Protein AF-E9IF81-F1 (afdb_monomer_lite)

Structure (mmCIF, N/CA/C/O backbone):
data_AF-E9IF81-F1
#
_entry.id   AF-E9IF81-F1
#
loop_
_atom_site.group_PDB
_atom_site.id
_atom_site.type_symbol
_atom_site.label_atom_id
_atom_site.label_alt_id
_atom_site.label_comp_id
_atom_site.label_asym_id
_atom_site.label_entity_id
_atom_site.label_seq_id
_atom_site.pdbx_PDB_ins_code
_atom_site.Cartn_x
_atom_site.Cartn_y
_atom_site.Cartn_z
_atom_site.occupancy
_atom_site.B_iso_or_equiv
_atom_site.auth_seq_id
_atom_site.auth_comp_id
_atom_site.auth_asym_id
_atom_site.auth_atom_id
_atom_site.pdbx_PDB_model_num
ATOM 1 N N . SER A 1 1 ? 1.939 -11.131 -21.395 1.00 54.16 1 SER A N 1
ATOM 2 C CA . SER A 1 1 ? 2.448 -10.496 -20.168 1.00 54.16 1 SER A CA 1
ATOM 3 C C . SER A 1 1 ? 3.401 -11.468 -19.488 1.00 54.16 1 SER A C 1
ATOM 5 O O . SER A 1 1 ? 3.061 -12.642 -19.395 1.00 54.16 1 SER A O 1
ATOM 7 N N . HIS A 1 2 ? 4.605 -11.026 -19.121 1.00 59.81 2 HIS A N 1
ATOM 8 C CA . HIS A 1 2 ? 5.604 -11.816 -18.394 1.00 59.81 2 HIS A CA 1
ATOM 9 C C . HIS A 1 2 ? 6.039 -10.990 -17.185 1.00 59.81 2 HIS A C 1
ATOM 11 O O . HIS A 1 2 ? 6.447 -9.844 -17.356 1.00 59.81 2 HIS A O 1
ATOM 17 N N . ILE A 1 3 ? 5.948 -11.553 -15.982 1.00 68.38 3 ILE A N 1
ATOM 18 C CA . ILE A 1 3 ? 6.439 -10.917 -14.757 1.00 68.38 3 ILE A CA 1
ATOM 19 C C . ILE A 1 3 ? 7.715 -11.652 -14.361 1.00 68.38 3 ILE A C 1
ATOM 21 O O . ILE A 1 3 ? 7.697 -12.863 -14.148 1.00 68.38 3 ILE A O 1
ATOM 25 N N . SER A 1 4 ? 8.823 -10.923 -14.274 1.00 72.06 4 SER A N 1
ATOM 26 C CA . SER A 1 4 ? 10.085 -11.450 -13.756 1.00 72.06 4 SER A CA 1
ATOM 27 C C . SER A 1 4 ? 10.261 -10.964 -12.327 1.00 72.06 4 SER A C 1
ATOM 29 O O . SER A 1 4 ? 10.489 -9.776 -12.104 1.00 72.06 4 SER A O 1
ATOM 31 N N . ALA A 1 5 ? 10.171 -11.869 -11.353 1.00 81.00 5 ALA A N 1
ATOM 32 C CA . ALA A 1 5 ? 10.486 -11.521 -9.975 1.00 81.00 5 ALA A CA 1
ATOM 33 C C . ALA A 1 5 ? 11.962 -11.103 -9.869 1.00 81.00 5 ALA A C 1
ATOM 35 O O . ALA A 1 5 ? 12.866 -11.846 -10.258 1.00 81.00 5 ALA A O 1
ATOM 36 N N . VAL A 1 6 ? 12.210 -9.906 -9.337 1.00 81.94 6 VAL A N 1
ATOM 37 C CA . VAL A 1 6 ? 13.567 -9.424 -9.052 1.00 81.94 6 VAL A CA 1
ATOM 38 C C . VAL A 1 6 ? 14.171 -10.184 -7.870 1.00 81.94 6 VAL A C 1
ATOM 40 O O . VAL A 1 6 ? 13.461 -10.780 -7.054 1.00 81.94 6 VAL A O 1
ATOM 43 N N . ARG A 1 7 ? 15.502 -10.169 -7.735 1.00 79.62 7 ARG A N 1
ATOM 44 C CA . ARG A 1 7 ? 16.171 -10.781 -6.577 1.00 79.62 7 ARG A CA 1
ATOM 45 C C . ARG A 1 7 ? 15.652 -10.144 -5.284 1.00 79.62 7 ARG A C 1
ATOM 47 O O . ARG A 1 7 ? 15.725 -8.930 -5.116 1.00 79.62 7 ARG A O 1
ATOM 54 N N . GLY A 1 8 ? 15.144 -10.976 -4.374 1.00 77.56 8 GLY A N 1
ATOM 55 C CA . GLY A 1 8 ? 14.512 -10.503 -3.139 1.00 77.56 8 GLY A CA 1
ATOM 56 C C . GLY A 1 8 ? 13.147 -9.835 -3.343 1.00 77.56 8 GLY A C 1
ATOM 57 O O . GLY A 1 8 ? 12.684 -9.171 -2.426 1.00 77.56 8 GLY A O 1
ATOM 58 N N . GLY A 1 9 ? 12.516 -10.016 -4.509 1.00 75.81 9 GLY A N 1
ATOM 59 C CA . GLY A 1 9 ? 11.260 -9.374 -4.912 1.00 75.81 9 GLY A CA 1
ATOM 60 C C . GLY A 1 9 ? 9.990 -9.945 -4.282 1.00 75.81 9 GLY A C 1
ATOM 61 O O . GLY A 1 9 ? 8.899 -9.550 -4.668 1.00 75.81 9 GLY A O 1
ATOM 62 N N . HIS A 1 10 ? 10.109 -10.866 -3.324 1.00 82.62 10 HIS A N 1
ATOM 63 C CA . HIS A 1 10 ? 8.991 -11.293 -2.491 1.00 82.62 10 HIS A CA 1
ATOM 64 C C . HIS A 1 10 ? 9.399 -11.242 -1.026 1.00 82.62 10 HIS A C 1
ATOM 66 O O . HIS A 1 10 ? 10.375 -11.882 -0.620 1.00 82.62 10 HIS A O 1
ATOM 72 N N . ARG A 1 11 ? 8.647 -10.479 -0.233 1.00 82.62 11 ARG A N 1
ATOM 73 C CA . ARG A 1 11 ? 8.909 -10.270 1.189 1.00 82.62 11 ARG A CA 1
ATOM 74 C C . ARG A 1 11 ? 7.611 -10.095 1.955 1.00 82.62 11 ARG A C 1
ATOM 76 O O . ARG A 1 11 ? 6.601 -9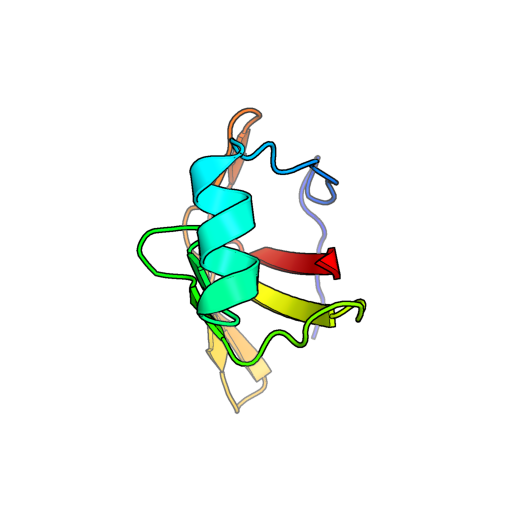.666 1.406 1.00 82.62 11 ARG A O 1
ATOM 83 N N . LYS A 1 12 ? 7.664 -10.434 3.240 1.00 84.81 12 LYS A N 1
ATOM 84 C CA . LYS A 1 12 ? 6.559 -10.275 4.180 1.00 84.81 12 LYS A CA 1
ATOM 85 C C . LYS A 1 12 ? 7.056 -9.501 5.388 1.00 84.81 12 LYS A C 1
ATOM 87 O O . LYS A 1 12 ? 8.114 -9.820 5.925 1.00 84.81 12 LYS A O 1
ATOM 92 N N . TYR A 1 13 ? 6.268 -8.523 5.812 1.00 83.00 13 TYR A N 1
ATOM 93 C CA . TYR A 1 13 ? 6.585 -7.645 6.929 1.00 83.00 13 TYR A CA 1
ATOM 94 C C . TYR A 1 13 ? 5.448 -7.657 7.945 1.00 83.00 13 TYR A C 1
ATOM 96 O O . TYR A 1 13 ? 4.284 -7.817 7.576 1.00 83.00 13 TYR A O 1
ATOM 104 N N . LEU A 1 14 ? 5.796 -7.481 9.218 1.00 86.88 14 LEU A N 1
ATOM 105 C CA . LEU A 1 14 ? 4.844 -7.089 10.249 1.00 86.88 14 LEU A CA 1
ATOM 106 C C . LEU A 1 14 ? 4.934 -5.575 10.395 1.00 86.88 14 LEU A C 1
ATOM 108 O O . LEU A 1 14 ? 6.018 -5.034 10.605 1.00 86.88 14 LEU A O 1
ATOM 112 N N . PHE A 1 15 ? 3.802 -4.899 10.237 1.00 85.12 15 PHE A N 1
ATOM 113 C CA . PHE A 1 15 ? 3.713 -3.467 10.470 1.00 85.12 15 PHE A CA 1
ATOM 114 C C . PHE A 1 15 ? 3.392 -3.240 11.946 1.00 85.12 15 PHE A C 1
ATOM 116 O O . PHE A 1 15 ? 2.254 -3.424 12.380 1.00 85.12 15 PHE A O 1
ATOM 123 N N . GLU A 1 16 ? 4.411 -2.897 12.728 1.00 87.81 16 GLU A N 1
ATOM 124 C CA . GLU A 1 16 ? 4.232 -2.571 14.139 1.00 87.81 16 GLU A CA 1
ATOM 125 C C . GLU A 1 16 ? 3.546 -1.209 14.280 1.00 87.81 16 GLU A C 1
ATOM 127 O O . GLU A 1 16 ? 3.934 -0.230 13.641 1.00 87.81 16 GLU A O 1
ATOM 132 N N . MET A 1 17 ? 2.521 -1.142 15.129 1.00 90.38 17 MET A N 1
ATOM 133 C CA . MET A 1 17 ? 1.817 0.099 15.437 1.00 90.38 17 MET A CA 1
ATOM 134 C C . MET A 1 17 ? 1.640 0.259 16.941 1.00 90.38 17 MET A C 1
ATOM 136 O O . MET A 1 17 ? 1.455 -0.714 17.672 1.00 90.38 17 MET A O 1
ATOM 140 N N . ASP A 1 18 ? 1.670 1.505 17.404 1.00 94.00 18 ASP A N 1
ATOM 141 C CA . ASP A 1 18 ? 1.394 1.811 18.800 1.00 94.00 18 ASP A CA 1
ATOM 142 C C . ASP A 1 18 ? -0.107 1.705 19.135 1.00 94.00 18 ASP A C 1
ATOM 144 O O . ASP A 1 18 ? -0.990 1.642 18.270 1.00 94.00 18 ASP A O 1
ATOM 148 N N . ARG A 1 19 ? -0.404 1.723 20.439 1.00 95.12 19 ARG A N 1
ATOM 149 C CA . ARG A 1 19 ? -1.773 1.645 20.962 1.00 95.12 19 ARG A CA 1
ATOM 150 C C . ARG A 1 19 ? -2.673 2.770 20.445 1.00 95.12 19 ARG A C 1
ATOM 152 O O . ARG A 1 19 ? -3.865 2.546 20.264 1.00 95.12 19 ARG A O 1
ATOM 159 N N . HIS A 1 20 ? -2.139 3.974 20.257 1.00 95.00 20 HIS A N 1
ATOM 160 C CA . HIS A 1 20 ? -2.931 5.125 19.828 1.00 95.00 20 HIS A CA 1
ATOM 161 C C . HIS A 1 20 ? -3.365 4.981 18.365 1.00 95.00 20 HIS A C 1
ATOM 163 O O . HIS A 1 20 ? -4.529 5.193 18.035 1.00 95.00 20 HIS A O 1
ATOM 169 N N . THR A 1 21 ? -2.450 4.543 17.504 1.00 92.19 21 THR A N 1
ATOM 170 C CA . THR A 1 21 ? -2.701 4.253 16.091 1.00 92.19 21 THR A CA 1
ATOM 171 C C . THR A 1 21 ? -3.695 3.108 15.934 1.00 92.19 21 THR A C 1
ATOM 173 O O . THR A 1 21 ? -4.630 3.228 15.146 1.00 92.19 21 THR A O 1
ATOM 176 N N . CYS A 1 22 ? -3.551 2.051 16.738 1.00 92.06 22 CYS A N 1
ATOM 177 C CA . CYS A 1 22 ? -4.505 0.945 16.781 1.00 92.06 22 CYS A CA 1
ATOM 178 C C . CYS A 1 22 ? -5.907 1.412 17.215 1.00 92.06 22 CYS A C 1
ATOM 180 O O . CYS A 1 22 ? -6.889 1.135 16.531 1.00 92.06 22 CYS A O 1
ATOM 182 N N . ALA A 1 23 ? -6.014 2.196 18.294 1.00 94.44 23 ALA A N 1
ATOM 183 C CA . ALA A 1 23 ? -7.298 2.736 18.746 1.00 94.44 23 ALA A CA 1
ATOM 184 C C . ALA A 1 23 ? -7.971 3.602 17.669 1.00 94.44 23 ALA A C 1
ATOM 186 O O . ALA A 1 23 ? -9.150 3.417 17.376 1.00 94.44 23 ALA A O 1
ATOM 187 N N . ARG A 1 24 ? -7.204 4.478 17.008 1.00 93.94 24 ARG A N 1
ATOM 188 C CA . ARG A 1 24 ? -7.717 5.306 15.912 1.00 93.94 24 ARG A CA 1
ATOM 189 C C . ARG A 1 24 ? -8.200 4.464 14.732 1.00 93.94 24 ARG A C 1
ATOM 191 O O . ARG A 1 24 ? -9.248 4.773 14.184 1.00 93.94 24 ARG A O 1
ATOM 198 N N . LEU A 1 25 ? -7.487 3.393 14.368 1.00 94.00 25 LEU A N 1
ATOM 199 C CA . LEU A 1 25 ? -7.937 2.452 13.335 1.00 94.00 25 LEU A CA 1
ATOM 200 C C . LEU A 1 25 ? -9.308 1.866 13.686 1.00 94.00 25 LEU A C 1
ATOM 202 O O . LEU A 1 25 ? -10.186 1.848 12.827 1.00 94.00 25 LEU A O 1
ATOM 206 N N . HIS A 1 26 ? -9.507 1.435 14.934 1.00 93.06 26 HIS A N 1
ATOM 207 C CA . HIS A 1 26 ? -10.792 0.905 15.399 1.00 93.06 26 HIS A CA 1
ATOM 208 C C . HIS A 1 26 ? -11.916 1.950 15.388 1.00 93.06 26 HIS A C 1
ATOM 210 O O . HIS A 1 26 ? -13.058 1.605 15.092 1.00 93.06 26 HIS A O 1
ATOM 216 N N . GLU A 1 27 ? -11.609 3.207 15.707 1.00 95.06 27 GLU A N 1
ATOM 217 C CA . GLU A 1 27 ? -12.586 4.301 15.740 1.00 95.06 27 GLU A CA 1
ATOM 218 C C . GLU A 1 27 ? -12.976 4.790 14.341 1.00 95.06 27 GLU A C 1
ATOM 220 O O . GLU A 1 27 ? -14.148 5.063 14.086 1.00 95.06 27 GLU A O 1
ATOM 225 N N . THR A 1 28 ? -12.008 4.916 13.429 1.00 96.06 28 THR A N 1
ATOM 226 C CA . THR A 1 28 ? -12.227 5.529 12.110 1.00 96.06 28 THR A CA 1
ATOM 227 C C . THR A 1 28 ? -12.404 4.514 10.986 1.00 96.06 28 THR A C 1
ATOM 229 O O . THR A 1 28 ? -12.810 4.893 9.887 1.00 96.06 28 THR A O 1
ATOM 232 N N . GLY A 1 29 ? -12.057 3.245 11.213 1.00 95.44 29 GLY A N 1
ATOM 233 C CA . GLY A 1 29 ? -12.033 2.220 10.170 1.00 95.44 29 GLY A CA 1
ATOM 234 C C . GLY A 1 29 ? -11.009 2.524 9.072 1.00 95.44 29 GLY A C 1
ATOM 235 O O . GLY A 1 29 ? -11.244 2.217 7.901 1.00 95.44 29 GLY A O 1
ATOM 236 N N . SER A 1 30 ? -9.894 3.183 9.407 1.00 94.25 30 SER A N 1
ATOM 237 C CA . SER A 1 30 ? -8.888 3.578 8.416 1.00 94.25 30 SER A CA 1
ATOM 238 C C . SER A 1 30 ? -7.460 3.589 8.950 1.00 94.25 30 SER A C 1
ATOM 240 O O . SER A 1 30 ? -7.224 3.995 10.087 1.00 94.25 30 SER A O 1
ATOM 242 N N . ILE A 1 31 ? -6.493 3.277 8.087 1.00 92.06 31 ILE A N 1
ATOM 243 C CA . ILE A 1 31 ? -5.057 3.370 8.377 1.00 92.06 31 ILE A CA 1
ATOM 244 C C . ILE A 1 31 ? -4.290 3.932 7.178 1.00 92.06 31 ILE A C 1
ATOM 246 O O . ILE A 1 31 ? -4.583 3.606 6.029 1.00 92.06 31 ILE A O 1
ATOM 250 N N . SER A 1 32 ? -3.279 4.755 7.449 1.00 90.31 32 SER A N 1
ATOM 251 C CA . SER A 1 32 ? -2.316 5.210 6.443 1.00 90.31 32 SER A CA 1
ATOM 252 C C . SER A 1 32 ? -1.025 4.413 6.586 1.00 90.31 32 SER A C 1
ATOM 254 O O . SER A 1 32 ? -0.377 4.472 7.628 1.00 90.31 32 SER A O 1
ATOM 256 N N . LEU A 1 33 ? -0.657 3.668 5.544 1.00 84.62 33 LEU A N 1
ATOM 257 C CA . LEU A 1 33 ? 0.566 2.854 5.503 1.00 84.62 33 LEU A CA 1
ATOM 258 C C . LEU A 1 33 ? 1.757 3.645 4.950 1.00 84.62 33 LEU A C 1
ATOM 260 O O . LEU A 1 33 ? 2.910 3.360 5.258 1.00 84.62 33 LEU A O 1
ATOM 264 N N . SER A 1 34 ? 1.475 4.662 4.138 1.00 80.69 34 SER A N 1
ATOM 265 C CA . SER A 1 34 ? 2.446 5.637 3.646 1.00 80.69 34 SER A CA 1
ATOM 266 C C . SER A 1 34 ? 1.744 6.980 3.408 1.00 80.69 34 SER A C 1
ATOM 268 O O . SER A 1 34 ? 0.546 7.116 3.655 1.00 80.69 34 SER A O 1
ATOM 270 N N . LYS A 1 35 ? 2.467 7.988 2.900 1.00 80.38 35 LYS A N 1
ATOM 271 C CA . LYS A 1 35 ? 1.858 9.276 2.515 1.00 80.38 35 LYS A CA 1
ATOM 272 C C . LYS A 1 35 ? 0.820 9.144 1.393 1.00 80.38 35 LYS A C 1
ATOM 274 O O . LYS A 1 35 ? -0.075 9.975 1.316 1.00 80.38 35 LYS A O 1
ATOM 279 N N . SER A 1 36 ? 0.962 8.145 0.525 1.00 81.75 36 SER A N 1
ATOM 280 C CA . SER A 1 36 ? 0.106 7.933 -0.648 1.00 81.75 36 SER A CA 1
ATOM 281 C C . SER A 1 36 ? -0.860 6.759 -0.496 1.00 81.75 36 SER A C 1
ATOM 283 O O . SER A 1 36 ? -1.766 6.617 -1.311 1.00 81.75 36 SER A O 1
ATOM 285 N N . ILE A 1 37 ? -0.683 5.919 0.527 1.00 86.00 37 ILE A N 1
ATOM 286 C CA . ILE A 1 37 ? -1.453 4.687 0.697 1.00 86.00 37 ILE A CA 1
ATOM 287 C C . ILE A 1 37 ? -2.288 4.790 1.961 1.00 86.00 37 ILE A C 1
ATOM 289 O O . ILE A 1 37 ? -1.779 4.662 3.079 1.00 86.00 37 ILE A O 1
ATOM 293 N N . GLN A 1 38 ? -3.587 4.978 1.757 1.00 91.38 38 GLN A N 1
ATOM 294 C CA . GLN A 1 38 ? -4.597 4.951 2.801 1.00 91.38 38 GLN A CA 1
ATOM 295 C C . GLN A 1 38 ? -5.568 3.801 2.537 1.00 91.38 38 GLN A C 1
ATOM 297 O O . GLN A 1 38 ? -6.099 3.656 1.439 1.00 91.38 38 GLN A O 1
ATOM 302 N N . VAL A 1 39 ? -5.814 3.000 3.566 1.00 91.19 39 VAL A N 1
ATOM 303 C CA . VAL A 1 39 ? -6.849 1.970 3.577 1.00 91.19 39 VAL A CA 1
ATOM 304 C C . VAL A 1 39 ? -8.013 2.491 4.410 1.00 91.19 39 VAL A C 1
ATOM 306 O O . VAL A 1 39 ? -7.812 2.972 5.524 1.00 91.19 39 VAL A O 1
ATOM 309 N N . VAL A 1 40 ? -9.224 2.413 3.866 1.00 93.50 40 VAL A N 1
ATOM 310 C CA . VAL A 1 40 ? -10.464 2.884 4.500 1.00 93.50 40 VAL A CA 1
ATOM 311 C C . VAL A 1 40 ? -11.537 1.797 4.460 1.00 93.50 40 VAL A C 1
ATOM 313 O O . VAL A 1 40 ? -11.433 0.843 3.683 1.00 93.50 40 VAL A O 1
ATOM 316 N N . GLY A 1 41 ? -12.579 1.958 5.279 1.00 94.25 41 GLY A N 1
ATOM 317 C CA . GLY A 1 41 ? -13.704 1.024 5.346 1.00 94.25 41 GLY A CA 1
ATOM 318 C C . GLY A 1 41 ? -13.363 -0.287 6.056 1.00 94.25 41 GLY A C 1
ATOM 319 O O . GLY A 1 41 ? -13.954 -1.313 5.739 1.00 94.25 41 GLY A O 1
ATOM 320 N N . LEU A 1 42 ? -12.392 -0.258 6.969 1.00 94.06 42 LEU A N 1
ATOM 321 C CA . LEU A 1 42 ? -12.048 -1.393 7.822 1.00 94.06 42 LEU A CA 1
ATOM 322 C C . LEU A 1 42 ? -13.145 -1.597 8.866 1.00 94.06 42 LEU A C 1
ATOM 324 O O . LEU A 1 42 ? -13.578 -0.640 9.515 1.00 94.06 42 LEU A O 1
ATOM 328 N N . LEU A 1 43 ? -13.580 -2.844 9.032 1.00 93.06 43 LEU A N 1
ATOM 329 C CA . LEU A 1 43 ? -14.629 -3.188 9.985 1.00 93.06 43 LEU A CA 1
ATOM 330 C C . LEU A 1 43 ? -14.028 -3.656 11.319 1.00 93.06 43 LEU A C 1
ATOM 332 O O . LEU A 1 43 ? -13.123 -4.494 11.325 1.00 93.06 43 LEU A O 1
ATOM 336 N N . PRO A 1 44 ? -14.544 -3.181 12.468 1.00 89.81 44 PRO A N 1
ATOM 337 C CA . PRO A 1 44 ? -14.144 -3.712 13.764 1.00 89.81 44 PRO A CA 1
ATOM 338 C C . PRO A 1 44 ? -14.390 -5.223 13.851 1.00 89.81 44 PRO A C 1
ATOM 340 O O . PRO A 1 44 ? -15.436 -5.710 13.424 1.00 89.81 44 PRO A O 1
ATOM 343 N N . ASN A 1 45 ? -13.451 -5.952 14.462 1.00 89.38 45 ASN A N 1
ATOM 344 C CA . ASN A 1 45 ? -13.518 -7.409 14.652 1.00 89.38 45 ASN A CA 1
ATOM 345 C C . ASN A 1 45 ? -13.623 -8.219 13.345 1.00 89.38 45 ASN A C 1
ATOM 347 O O . ASN A 1 45 ? -14.160 -9.326 13.347 1.00 89.38 45 ASN A O 1
ATOM 351 N N . SER A 1 46 ? -13.110 -7.677 12.241 1.00 92.06 46 SER A N 1
ATOM 352 C CA . SER A 1 46 ? -13.002 -8.361 10.955 1.00 92.06 46 SER A CA 1
ATOM 353 C C . SER A 1 46 ? -11.548 -8.398 10.503 1.00 92.06 46 SER A C 1
ATOM 355 O O . SER A 1 46 ? -10.754 -7.551 10.901 1.00 92.06 46 SER A O 1
ATOM 357 N N . THR A 1 47 ? -11.217 -9.374 9.661 1.00 92.06 47 THR A N 1
ATOM 358 C CA . THR A 1 47 ? -9.960 -9.383 8.911 1.00 92.06 47 THR A CA 1
ATOM 359 C C . THR A 1 47 ? -10.227 -8.856 7.510 1.00 92.06 47 THR A C 1
ATOM 361 O O . THR A 1 47 ? -11.107 -9.359 6.808 1.00 92.06 47 THR A O 1
ATOM 364 N N . ASP A 1 48 ? -9.458 -7.858 7.096 1.00 93.19 48 ASP A N 1
ATOM 365 C CA . ASP A 1 48 ? -9.554 -7.234 5.784 1.00 93.19 48 ASP A CA 1
ATOM 366 C C . ASP A 1 48 ? -8.323 -7.564 4.936 1.00 93.19 48 ASP A C 1
ATOM 368 O O . ASP A 1 48 ? -7.176 -7.462 5.373 1.00 93.19 48 ASP A O 1
ATOM 372 N N . TYR A 1 49 ? -8.571 -7.921 3.676 1.00 93.31 49 TYR A N 1
ATOM 373 C CA . TYR A 1 49 ? -7.531 -8.140 2.674 1.00 93.31 49 TYR A CA 1
ATOM 374 C C . TYR A 1 49 ? -7.542 -6.994 1.667 1.00 93.31 49 TYR A C 1
ATOM 376 O O . TYR A 1 49 ? -8.595 -6.636 1.126 1.00 93.31 49 TYR A O 1
ATOM 384 N N . ARG A 1 50 ? -6.376 -6.401 1.411 1.00 91.00 50 ARG A N 1
ATOM 385 C CA . ARG A 1 50 ? -6.209 -5.314 0.437 1.00 91.00 50 ARG A CA 1
ATOM 386 C C . ARG A 1 50 ? -4.946 -5.529 -0.377 1.00 91.00 50 ARG A C 1
ATOM 388 O O . ARG A 1 50 ? -3.921 -5.922 0.166 1.00 91.00 50 ARG A O 1
ATOM 395 N N . VAL A 1 51 ? -5.019 -5.236 -1.669 1.00 91.00 51 VAL A N 1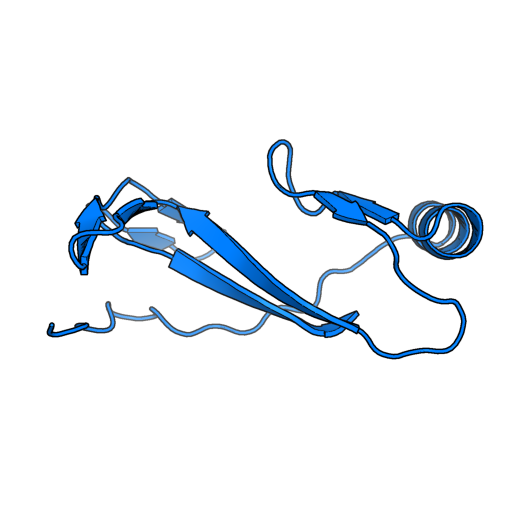
ATOM 396 C CA . VAL A 1 51 ? -3.841 -5.147 -2.534 1.00 91.00 51 VAL A CA 1
ATOM 397 C C . VAL A 1 51 ? -3.627 -3.681 -2.868 1.00 91.00 51 VAL A C 1
ATOM 399 O O . VAL A 1 51 ? -4.580 -2.982 -3.211 1.00 91.00 51 VAL A O 1
ATOM 402 N N . VAL A 1 52 ? -2.393 -3.209 -2.722 1.00 89.44 52 VAL A N 1
ATOM 403 C CA . VAL A 1 52 ? -2.007 -1.832 -3.044 1.00 89.44 52 VAL A CA 1
ATOM 404 C C . VAL A 1 52 ? -0.740 -1.829 -3.884 1.00 89.44 52 VAL A C 1
ATOM 406 O O . VAL A 1 52 ? 0.165 -2.633 -3.661 1.00 89.44 52 VAL A O 1
ATOM 409 N N . THR A 1 53 ? -0.648 -0.896 -4.822 1.00 90.25 53 THR A N 1
ATOM 410 C CA . THR A 1 53 ? 0.573 -0.665 -5.596 1.00 90.25 53 THR A CA 1
ATOM 411 C C . THR A 1 53 ? 1.460 0.325 -4.843 1.00 90.25 53 THR A C 1
ATOM 413 O O . THR A 1 53 ? 1.043 1.442 -4.542 1.00 90.25 53 THR A O 1
ATOM 416 N N . LEU A 1 54 ? 2.675 -0.098 -4.493 1.00 88.38 54 LEU A N 1
ATOM 417 C CA . LEU A 1 54 ? 3.666 0.721 -3.791 1.00 88.38 54 LEU A CA 1
ATOM 418 C C . LEU A 1 54 ? 4.523 1.553 -4.751 1.00 88.38 54 LEU A C 1
ATOM 420 O O . LEU A 1 54 ? 4.961 2.643 -4.390 1.00 88.38 54 LEU A O 1
ATOM 424 N N . ALA A 1 55 ? 4.785 1.018 -5.943 1.00 91.25 55 ALA A N 1
ATOM 425 C CA . ALA A 1 55 ? 5.606 1.632 -6.980 1.00 91.25 55 ALA A CA 1
ATOM 426 C C . ALA A 1 55 ? 5.188 1.120 -8.359 1.00 91.25 55 ALA A C 1
ATOM 428 O O . ALA A 1 55 ? 4.744 -0.024 -8.479 1.00 91.25 55 ALA A O 1
ATOM 429 N N . GLY A 1 56 ? 5.367 1.956 -9.379 1.00 92.19 56 GLY A N 1
ATOM 430 C CA . GLY A 1 56 ? 4.893 1.705 -10.735 1.00 92.19 56 GLY A CA 1
ATOM 431 C C . GLY A 1 56 ? 3.377 1.825 -10.901 1.00 92.19 56 GLY A C 1
ATOM 432 O O . GLY A 1 56 ? 2.644 2.152 -9.966 1.00 92.19 56 GLY A O 1
ATOM 433 N N . SER A 1 57 ? 2.910 1.554 -12.115 1.00 91.94 57 SER A N 1
ATOM 434 C CA . SER A 1 57 ? 1.489 1.518 -12.464 1.00 91.94 57 SER A CA 1
ATOM 435 C C . SER A 1 57 ? 1.196 0.430 -13.485 1.00 91.94 57 SER A C 1
ATOM 437 O O . SER A 1 57 ? 2.048 0.062 -14.294 1.00 91.94 57 SER A O 1
ATOM 439 N N . THR A 1 58 ? -0.032 -0.077 -13.450 1.00 89.38 58 THR A N 1
ATOM 440 C CA . THR A 1 58 ? -0.594 -0.942 -14.487 1.00 89.38 58 THR A CA 1
ATOM 441 C C . THR A 1 58 ? -1.613 -0.145 -15.289 1.00 89.38 58 THR A C 1
ATOM 443 O O . THR A 1 58 ? -2.496 0.511 -14.735 1.00 89.38 58 THR A O 1
ATOM 446 N N . ASN A 1 59 ? -1.474 -0.176 -16.608 1.00 88.44 59 ASN A N 1
ATOM 447 C CA . ASN A 1 59 ? -2.363 0.514 -17.528 1.00 88.44 59 ASN A CA 1
ATOM 448 C C . ASN A 1 59 ? -3.472 -0.430 -18.007 1.00 88.44 59 ASN A C 1
ATOM 450 O O . ASN A 1 59 ? -3.336 -1.654 -17.999 1.00 88.44 59 ASN A O 1
ATOM 454 N N . ILE A 1 60 ? -4.586 0.148 -18.462 1.00 89.62 60 ILE A N 1
ATOM 455 C CA . ILE A 1 60 ?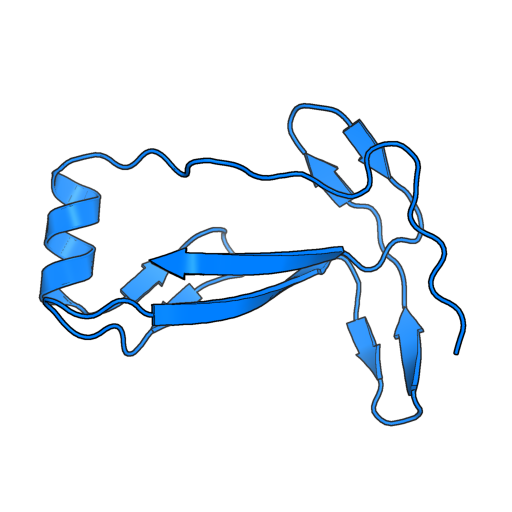 -5.763 -0.606 -18.938 1.00 89.62 60 ILE A CA 1
ATOM 456 C C . ILE A 1 60 ? -5.431 -1.468 -20.168 1.00 89.62 60 ILE A C 1
ATOM 458 O O . ILE A 1 60 ? -6.047 -2.508 -20.385 1.00 89.62 60 ILE A O 1
ATOM 462 N N . ASP A 1 61 ? -4.438 -1.060 -20.957 1.00 90.62 61 ASP A N 1
ATOM 463 C CA . ASP A 1 61 ? -3.942 -1.809 -22.115 1.00 90.62 61 ASP A CA 1
ATOM 464 C C . ASP A 1 61 ? -3.065 -3.022 -21.735 1.00 90.62 61 ASP A C 1
ATOM 466 O O . ASP A 1 61 ? -2.606 -3.758 -22.609 1.00 90.62 61 ASP A O 1
ATOM 470 N N . GLY A 1 62 ? -2.846 -3.252 -20.437 1.00 83.75 62 GLY A N 1
ATOM 471 C CA . GLY A 1 62 ? -2.026 -4.340 -19.913 1.00 83.75 62 GLY A CA 1
ATOM 472 C C . GLY A 1 62 ? -0.524 -4.055 -19.925 1.00 83.75 62 GLY A C 1
ATOM 473 O O . GLY A 1 62 ? 0.254 -4.967 -19.629 1.00 83.75 62 GLY A O 1
ATOM 474 N N . SER A 1 63 ? -0.105 -2.831 -20.262 1.00 88.56 63 SER A N 1
ATOM 475 C CA . SER A 1 63 ? 1.270 -2.378 -20.052 1.00 88.56 63 SER A CA 1
ATOM 476 C C . SER A 1 63 ? 1.519 -2.027 -18.581 1.00 88.56 63 SER A C 1
ATOM 478 O O . SER A 1 63 ? 0.593 -1.726 -17.823 1.00 88.56 63 SER A O 1
ATOM 480 N N . CYS A 1 64 ? 2.783 -2.098 -18.171 1.00 88.56 64 CYS A N 1
ATOM 481 C CA . CYS A 1 64 ? 3.217 -1.710 -16.836 1.00 88.56 64 CYS A CA 1
ATOM 482 C C . CYS A 1 64 ? 4.330 -0.676 -16.959 1.00 88.56 64 CYS A C 1
ATOM 484 O O . CYS A 1 64 ? 5.297 -0.905 -17.689 1.00 88.56 64 CYS A O 1
ATOM 486 N N . ASP A 1 65 ? 4.231 0.396 -16.185 1.00 91.75 65 ASP A N 1
ATOM 487 C CA . ASP A 1 65 ? 5.287 1.390 -16.049 1.00 91.75 65 ASP A CA 1
ATOM 488 C C . ASP A 1 65 ? 6.009 1.155 -14.727 1.00 91.75 65 ASP A C 1
ATOM 490 O O . ASP A 1 65 ? 5.418 1.236 -13.648 1.00 91.75 65 ASP A O 1
ATOM 494 N N . GLY A 1 66 ? 7.292 0.811 -14.811 1.00 92.56 66 GLY A N 1
ATOM 495 C CA . GLY A 1 66 ? 8.132 0.599 -13.640 1.00 92.56 66 GLY A CA 1
ATOM 496 C C . GLY A 1 66 ? 8.720 1.909 -13.123 1.00 92.56 66 GLY A C 1
ATOM 497 O O . GLY A 1 66 ? 9.106 2.776 -13.906 1.00 92.56 66 GLY A O 1
ATOM 498 N N . THR A 1 67 ? 8.859 2.032 -11.806 1.00 93.62 67 THR A N 1
ATOM 499 C CA . THR A 1 67 ? 9.555 3.160 -11.167 1.00 93.62 67 THR A CA 1
ATOM 500 C C . THR A 1 67 ? 10.650 2.662 -10.228 1.00 93.62 67 THR A C 1
ATOM 502 O O . THR A 1 67 ? 10.827 1.458 -10.040 1.00 93.62 67 THR A O 1
ATOM 505 N N . GLU A 1 68 ? 11.407 3.586 -9.639 1.00 93.31 68 GLU A N 1
ATOM 506 C CA . GLU A 1 68 ? 12.294 3.260 -8.521 1.00 93.31 68 GLU A CA 1
ATOM 507 C C . GLU A 1 68 ? 11.471 2.905 -7.278 1.00 93.31 68 GLU A C 1
ATOM 509 O O . GLU A 1 68 ? 10.472 3.562 -6.969 1.00 93.31 68 GLU A O 1
ATOM 514 N N . TYR A 1 69 ? 11.912 1.884 -6.549 1.00 91.00 69 TYR A N 1
ATOM 515 C CA . TYR A 1 69 ? 11.366 1.512 -5.250 1.00 91.00 69 TYR A CA 1
ATOM 516 C C . TYR A 1 69 ? 12.498 1.180 -4.286 1.00 91.00 69 TYR A C 1
ATOM 518 O O . TYR A 1 69 ? 13.400 0.414 -4.623 1.00 91.00 69 TYR A O 1
ATOM 526 N N . SER A 1 70 ? 12.424 1.716 -3.071 1.00 89.00 70 SER A N 1
ATOM 527 C CA . SER A 1 70 ? 13.358 1.400 -1.993 1.00 89.00 70 SER A CA 1
ATOM 528 C C . SER A 1 70 ? 12.608 0.973 -0.745 1.00 89.00 70 SER A C 1
ATOM 530 O O . SER A 1 70 ? 11.625 1.598 -0.347 1.00 89.00 70 SER A O 1
ATOM 532 N N . ASP A 1 71 ? 13.131 -0.058 -0.096 1.00 85.44 71 ASP A N 1
ATOM 533 C CA . ASP A 1 71 ? 12.724 -0.499 1.230 1.00 85.44 71 ASP A CA 1
ATOM 534 C C . ASP A 1 71 ? 13.969 -0.689 2.124 1.00 85.44 71 ASP A C 1
ATOM 536 O O . ASP A 1 71 ? 15.101 -0.541 1.650 1.00 85.44 71 ASP A O 1
ATOM 540 N N . PRO A 1 72 ? 13.814 -1.006 3.423 1.00 83.00 72 PRO A N 1
ATOM 541 C CA . PRO A 1 72 ? 14.950 -1.154 4.337 1.00 83.00 72 PRO A CA 1
ATOM 542 C C . PRO A 1 72 ? 16.001 -2.206 3.951 1.00 83.00 72 PRO A C 1
ATOM 544 O O . PRO A 1 72 ? 17.060 -2.243 4.574 1.00 83.00 72 PRO A O 1
ATOM 547 N N . TYR A 1 73 ? 15.749 -3.062 2.957 1.00 81.19 73 TYR A N 1
ATOM 548 C CA . TYR A 1 73 ? 16.700 -4.085 2.527 1.00 81.19 73 TYR A CA 1
ATOM 549 C C . TYR A 1 73 ? 16.987 -4.077 1.024 1.00 81.19 73 TYR A C 1
ATOM 551 O O . TYR A 1 73 ? 17.461 -5.085 0.486 1.00 81.19 73 TYR A O 1
ATOM 559 N N . GLY A 1 74 ? 16.703 -2.982 0.324 1.00 86.88 74 GLY A N 1
ATOM 560 C CA . GLY A 1 74 ? 17.138 -2.832 -1.056 1.00 86.88 74 GLY A CA 1
ATOM 561 C C . GLY A 1 74 ? 16.512 -1.665 -1.797 1.00 86.88 74 GLY A C 1
ATOM 562 O O . GLY A 1 74 ? 15.539 -1.059 -1.359 1.00 86.88 74 GLY A O 1
ATOM 563 N N . THR A 1 75 ? 17.087 -1.402 -2.963 1.00 91.44 75 THR A N 1
ATOM 564 C CA . THR A 1 75 ? 16.531 -0.511 -3.978 1.00 91.44 75 THR A CA 1
ATOM 565 C C . THR A 1 75 ? 16.451 -1.280 -5.284 1.00 91.44 75 THR A C 1
ATOM 567 O O . THR A 1 75 ? 17.387 -2.002 -5.638 1.00 91.44 75 THR A O 1
ATOM 570 N N . TRP A 1 76 ? 15.343 -1.118 -5.993 1.00 91.94 76 TRP A N 1
ATOM 571 C CA . TRP A 1 76 ? 15.095 -1.720 -7.291 1.00 91.94 76 TRP A CA 1
ATOM 572 C C . TRP A 1 76 ? 14.650 -0.644 -8.272 1.00 91.94 76 TRP A C 1
ATOM 574 O O . TRP A 1 76 ? 13.841 0.216 -7.928 1.00 91.94 76 TRP A O 1
ATOM 584 N N . SER A 1 77 ? 15.160 -0.745 -9.496 1.00 92.81 77 SER A N 1
ATOM 585 C CA . SER A 1 77 ? 14.856 0.166 -10.591 1.00 92.81 77 SER A CA 1
ATOM 586 C C . SER A 1 77 ? 13.919 -0.47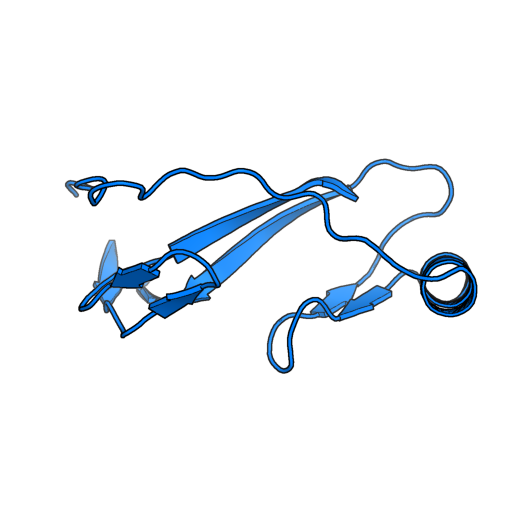9 -11.604 1.00 92.81 77 SER A C 1
ATOM 588 O O . SER A 1 77 ? 13.983 -1.687 -11.837 1.00 92.81 77 SER A O 1
ATOM 590 N N . HIS A 1 78 ? 13.069 0.341 -12.228 1.00 92.00 78 HIS A N 1
ATOM 591 C CA . HIS A 1 78 ? 12.096 -0.084 -13.244 1.00 92.00 78 HIS A CA 1
ATOM 5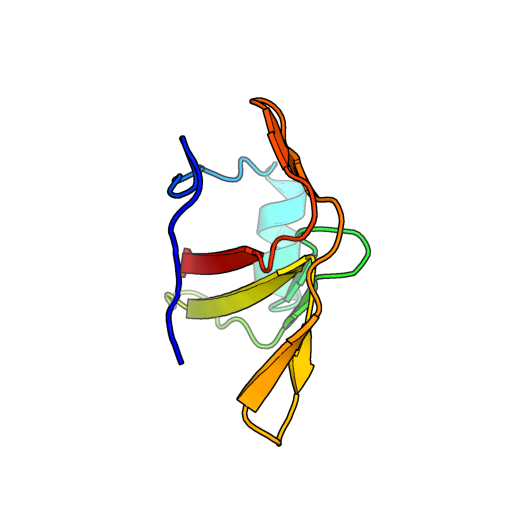92 C C . HIS A 1 78 ? 11.178 -1.226 -12.771 1.00 92.00 78 HIS A C 1
ATOM 594 O O . HIS A 1 78 ? 10.944 -2.192 -13.500 1.00 92.00 78 HIS A O 1
ATOM 600 N N . VAL A 1 79 ? 10.651 -1.122 -11.547 1.00 91.38 79 VAL A N 1
ATOM 601 C CA . VAL A 1 79 ? 9.784 -2.148 -10.953 1.00 91.38 79 VAL A CA 1
ATOM 602 C C . VAL A 1 79 ? 8.352 -1.665 -10.755 1.00 91.38 79 VAL A C 1
ATOM 604 O O . VAL A 1 79 ? 8.101 -0.510 -10.415 1.00 91.38 79 VAL A O 1
ATOM 607 N N . LEU A 1 80 ? 7.418 -2.597 -10.935 1.00 91.94 80 LEU A N 1
ATOM 608 C CA . LEU A 1 80 ? 6.074 -2.537 -10.371 1.00 91.94 80 LEU A CA 1
ATOM 609 C C . LEU A 1 80 ? 6.101 -3.326 -9.057 1.00 91.94 80 LEU A C 1
ATOM 611 O O . LEU A 1 80 ? 6.557 -4.471 -9.040 1.00 91.94 80 LEU A O 1
ATOM 615 N N . VAL A 1 81 ? 5.629 -2.727 -7.965 1.00 90.50 81 VAL A N 1
ATOM 616 C CA . VAL A 1 81 ? 5.615 -3.362 -6.641 1.00 90.50 81 VAL A CA 1
ATOM 617 C C . VAL A 1 81 ? 4.200 -3.359 -6.098 1.00 90.50 81 VAL A C 1
ATOM 619 O O . VAL A 1 81 ? 3.620 -2.301 -5.867 1.00 90.50 81 VAL A O 1
ATOM 622 N N . GLU A 1 82 ? 3.663 -4.547 -5.847 1.00 91.25 82 GLU A N 1
ATOM 623 C CA . GLU A 1 82 ? 2.353 -4.738 -5.231 1.00 91.25 82 GLU A CA 1
ATOM 624 C C . GLU A 1 82 ? 2.510 -5.337 -3.834 1.00 91.25 82 GLU A C 1
ATOM 626 O O . GLU A 1 82 ? 3.293 -6.262 -3.613 1.00 91.25 82 GLU A O 1
ATOM 631 N N . ALA A 1 83 ? 1.747 -4.812 -2.880 1.00 89.38 83 ALA A N 1
ATOM 632 C CA . ALA A 1 83 ? 1.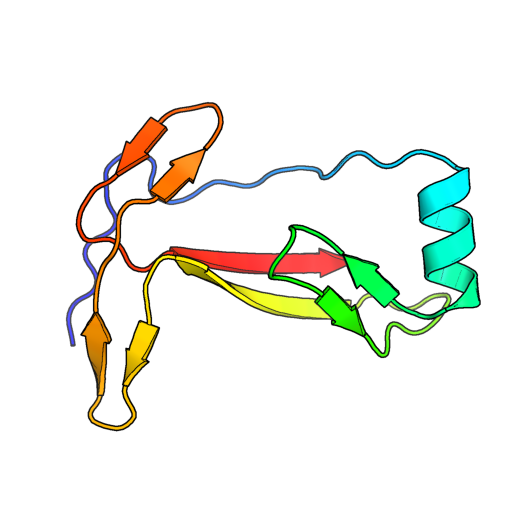683 -5.316 -1.522 1.00 89.38 83 ALA A CA 1
ATOM 633 C C . ALA A 1 83 ? 0.302 -5.900 -1.244 1.00 89.38 83 ALA A C 1
ATOM 635 O O . ALA A 1 83 ? -0.715 -5.223 -1.386 1.00 89.38 83 ALA A O 1
ATOM 636 N N . SER A 1 84 ? 0.288 -7.156 -0.801 1.00 92.12 84 SER A N 1
ATOM 637 C CA . SER A 1 84 ? -0.888 -7.790 -0.211 1.00 92.12 84 SER A CA 1
ATOM 638 C C . SER A 1 84 ? -0.872 -7.560 1.294 1.00 92.12 84 SER A C 1
ATOM 640 O O . SER A 1 84 ? 0.043 -7.994 1.994 1.00 92.12 84 SER A O 1
ATOM 642 N N . ILE A 1 85 ? -1.882 -6.858 1.782 1.00 91.06 85 ILE A N 1
ATOM 643 C CA . ILE A 1 85 ? -2.030 -6.445 3.169 1.00 91.06 85 ILE A CA 1
ATOM 644 C C . ILE A 1 85 ? -3.164 -7.251 3.794 1.00 91.06 85 ILE A C 1
ATOM 646 O O . ILE A 1 85 ? -4.231 -7.417 3.201 1.00 91.06 85 ILE A O 1
ATOM 650 N N . THR A 1 86 ? -2.917 -7.732 5.006 1.00 93.06 86 THR A N 1
ATOM 651 C CA . THR A 1 86 ? -3.924 -8.325 5.884 1.00 93.06 86 THR A CA 1
ATOM 652 C C . THR A 1 86 ? -3.944 -7.494 7.155 1.00 93.06 86 THR A C 1
ATOM 654 O O . THR A 1 86 ? -2.898 -7.351 7.792 1.00 93.06 86 THR A O 1
ATOM 657 N N . ILE A 1 87 ? -5.099 -6.909 7.461 1.00 89.25 87 ILE A N 1
ATOM 658 C CA . ILE A 1 87 ? -5.352 -6.085 8.651 1.00 89.25 87 ILE A CA 1
ATOM 659 C C . ILE A 1 87 ? -6.404 -6.787 9.497 1.00 89.25 87 ILE A C 1
ATOM 661 O O . ILE A 1 87 ? -7.384 -7.283 8.896 1.00 89.25 87 ILE A O 1
#

Foldseek 3Di:
DDDDQDVVNDDDDDDDDDPVQVVVCQVQVKDDPDPPDIDHDHYPPDKDKDKDWPFWDADPVRDIFGAWDDDPPDIDGRDTHMDIDID

pLDDT: mean 88.29, std 7.19, range [54.16, 96.06]

Radius of gyration: 15.08 Å; chains: 1; bounding box: 32×21×43 Å

Sequence (87 aa):
SHISAVRGGHRKYLFEMDRHTCARLHETGSISLSKSIQVVGLLPNSTDYRVVTLAGSTNIDGSCDGTEYSDPYGTWSHVLVEASITI

Secondary structure (DSSP, 8-state):
----PPTT----------HHHHHHHHHHSEEESSSS-EEE-PPTT---EEEEEEESEE-TTS-EE-EEEEETTEEEEEE-EEEEEE-

Organism: Solenopsis invicta (NCBI:txid13686)